Protein AF-A0A349LLX7-F1 (afdb_monomer_lite)

pLDDT: mean 88.46, std 7.08, range [60.81, 95.0]

Secondary structure (DSSP, 8-state):
--TTSEEEE--STT-THHHHHHHHHHHTT--EEEE-TTHHHHHHHTT-----SPP-PPP------PPP-

Radius of gyration: 15.03 Å; chains: 1; bounding box: 35×18×44 Å

Structure (mmCIF, N/CA/C/O backbone):
data_AF-A0A349LLX7-F1
#
_entry.id   AF-A0A349LLX7-F1
#
loop_
_atom_site.group_PDB
_atom_site.id
_atom_site.type_symbol
_atom_site.label_atom_id
_atom_site.label_alt_id
_atom_site.label_comp_id
_atom_site.label_asym_id
_atom_site.label_entity_id
_atom_site.label_seq_id
_atom_site.pdbx_PDB_ins_code
_atom_site.Cartn_x
_atom_site.Cartn_y
_atom_site.Cartn_z
_atom_site.occupancy
_atom_site.B_iso_or_equiv
_atom_site.auth_seq_id
_atom_site.auth_comp_id
_atom_site.auth_asym_id
_atom_site.auth_atom_id
_atom_site.pdbx_PDB_model_num
ATOM 1 N N . MET A 1 1 ? -13.195 4.135 1.565 1.00 61.69 1 MET A N 1
ATOM 2 C CA . MET A 1 1 ? -12.313 2.979 1.309 1.00 61.69 1 MET A CA 1
ATOM 3 C C . MET A 1 1 ? -13.095 1.754 1.715 1.00 61.69 1 MET A C 1
ATOM 5 O O . MET A 1 1 ? -13.603 1.741 2.830 1.00 61.69 1 MET A O 1
ATOM 9 N N . ASP A 1 2 ? -13.277 0.802 0.808 1.00 77.50 2 ASP A N 1
ATOM 10 C CA . ASP A 1 2 ? -13.835 -0.494 1.185 1.00 77.50 2 ASP A CA 1
ATOM 11 C C . ASP A 1 2 ? -12.723 -1.295 1.868 1.00 77.50 2 ASP A C 1
ATOM 13 O O . ASP A 1 2 ? -11.675 -1.538 1.275 1.00 77.50 2 ASP A O 1
ATOM 17 N N . VAL A 1 3 ? -12.928 -1.656 3.133 1.00 80.44 3 VAL A N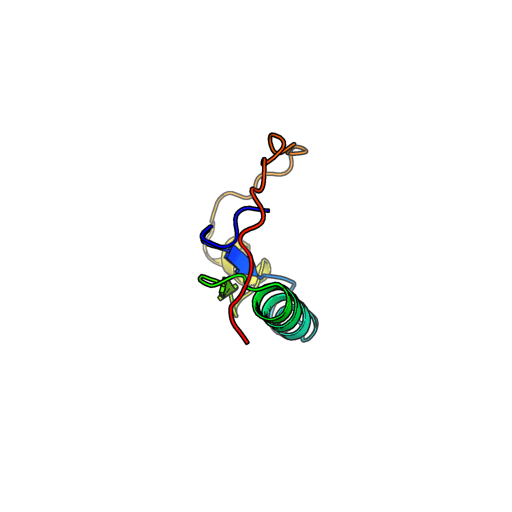 1
ATOM 18 C CA . VAL A 1 3 ? -11.938 -2.392 3.936 1.00 80.44 3 VAL A CA 1
ATOM 19 C C . VAL A 1 3 ? -11.764 -3.845 3.483 1.00 80.44 3 VAL A C 1
ATOM 21 O O . VAL A 1 3 ? -10.801 -4.502 3.880 1.00 80.44 3 VAL A O 1
ATOM 24 N N . ASN A 1 4 ? -12.686 -4.351 2.660 1.00 84.19 4 ASN A N 1
ATOM 25 C CA . ASN A 1 4 ? -12.643 -5.705 2.111 1.00 84.19 4 ASN A CA 1
ATOM 26 C C . ASN A 1 4 ? -12.073 -5.740 0.685 1.00 84.19 4 ASN A C 1
ATOM 28 O O . ASN A 1 4 ? -11.981 -6.815 0.099 1.00 84.19 4 ASN A O 1
ATOM 32 N N . GLN A 1 5 ? -11.694 -4.588 0.124 1.00 87.12 5 GLN A N 1
ATOM 33 C CA . GLN A 1 5 ? -11.050 -4.531 -1.182 1.00 87.12 5 GLN A CA 1
ATOM 34 C C . GLN A 1 5 ? -9.667 -5.190 -1.134 1.00 87.12 5 GLN A C 1
ATOM 36 O O . GLN A 1 5 ? -8.892 -4.954 -0.205 1.00 87.12 5 GLN A O 1
ATOM 41 N N . ASP A 1 6 ? -9.347 -5.962 -2.173 1.00 92.06 6 ASP A N 1
ATOM 42 C CA . ASP A 1 6 ? -8.004 -6.498 -2.382 1.00 92.06 6 ASP A CA 1
ATOM 43 C C . ASP A 1 6 ? -7.057 -5.380 -2.828 1.00 92.06 6 ASP A C 1
ATOM 45 O O . ASP A 1 6 ? -7.302 -4.679 -3.814 1.00 92.06 6 ASP A O 1
ATOM 49 N N . ILE A 1 7 ? -5.965 -5.202 -2.089 1.00 93.00 7 ILE A N 1
ATOM 50 C CA . ILE A 1 7 ? -5.006 -4.118 -2.284 1.00 93.00 7 ILE A CA 1
ATOM 51 C C . ILE A 1 7 ? -3.609 -4.700 -2.474 1.00 93.00 7 ILE A C 1
ATOM 53 O O . ILE A 1 7 ? -3.100 -5.464 -1.654 1.00 93.00 7 ILE A O 1
ATOM 57 N N . VAL A 1 8 ? -2.946 -4.269 -3.543 1.00 93.69 8 VAL A N 1
ATOM 58 C CA . VAL A 1 8 ? -1.530 -4.553 -3.774 1.00 93.69 8 VAL A CA 1
ATOM 59 C C . VAL A 1 8 ? -0.734 -3.270 -3.587 1.00 93.69 8 VAL A C 1
ATOM 61 O O . VAL A 1 8 ? -0.930 -2.293 -4.308 1.00 93.69 8 VAL A O 1
ATOM 64 N N . VAL A 1 9 ? 0.181 -3.275 -2.623 1.00 94.81 9 VAL A N 1
ATOM 65 C CA . VAL A 1 9 ? 1.083 -2.157 -2.349 1.00 94.81 9 VAL A CA 1
ATOM 66 C C . VAL A 1 9 ? 2.375 -2.371 -3.128 1.00 94.81 9 VAL A C 1
ATOM 68 O O . VAL A 1 9 ? 3.016 -3.41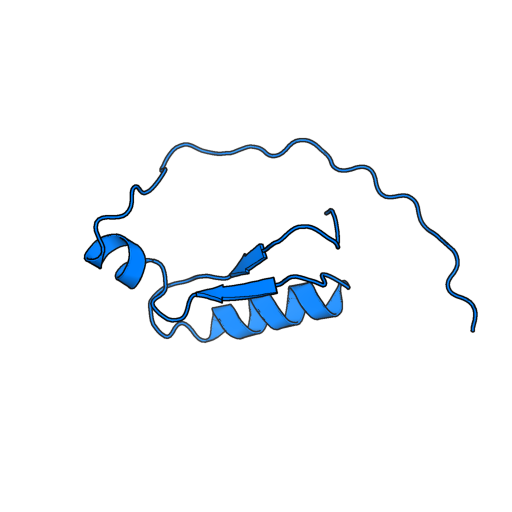7 -3.009 1.00 94.81 9 VAL A O 1
ATOM 71 N N . TYR A 1 10 ? 2.777 -1.381 -3.923 1.00 94.75 10 TYR A N 1
ATOM 72 C CA . TYR A 1 10 ? 4.014 -1.432 -4.697 1.00 94.75 10 TYR A CA 1
ATOM 73 C C . TYR A 1 10 ? 4.710 -0.068 -4.742 1.00 94.75 10 TYR A C 1
ATOM 75 O O . TYR A 1 10 ? 4.083 0.986 -4.656 1.00 94.75 10 TYR A O 1
ATOM 83 N N . GLY A 1 11 ? 6.029 -0.106 -4.906 1.00 92.38 11 GLY A N 1
ATOM 84 C CA . GLY A 1 11 ? 6.885 1.049 -5.156 1.00 92.38 11 GLY A CA 1
ATOM 85 C C . GLY A 1 11 ? 7.978 0.675 -6.155 1.00 92.38 11 GLY A C 1
ATOM 86 O O . GLY A 1 11 ? 7.793 -0.231 -6.964 1.00 92.38 11 GLY A O 1
ATOM 87 N N . ALA A 1 12 ? 9.131 1.339 -6.096 1.00 92.88 12 ALA A N 1
ATOM 88 C CA . ALA A 1 12 ? 10.342 0.810 -6.731 1.00 92.88 12 ALA A CA 1
ATOM 89 C C . ALA A 1 12 ? 10.741 -0.536 -6.095 1.00 92.88 12 ALA A C 1
ATOM 91 O O . ALA A 1 12 ? 10.366 -0.818 -4.950 1.00 92.88 12 ALA A O 1
ATOM 92 N N . ARG A 1 13 ? 11.509 -1.364 -6.810 1.00 92.50 13 ARG A N 1
ATOM 93 C CA . ARG A 1 13 ? 12.011 -2.632 -6.263 1.00 92.50 13 ARG A CA 1
ATOM 94 C C . ARG A 1 13 ? 12.769 -2.394 -4.954 1.00 92.50 13 ARG A C 1
ATOM 96 O O . ARG A 1 13 ? 13.627 -1.518 -4.878 1.00 92.50 13 ARG A O 1
ATOM 103 N N . GLY A 1 14 ? 12.447 -3.176 -3.922 1.00 87.31 14 GLY A N 1
ATOM 104 C CA . GLY A 1 14 ? 13.084 -3.060 -2.605 1.00 87.31 14 GLY A CA 1
ATOM 105 C C . GLY A 1 14 ? 12.752 -1.772 -1.839 1.00 87.31 14 GLY A C 1
ATOM 106 O O . GLY A 1 14 ? 13.413 -1.478 -0.846 1.00 87.31 14 GLY A O 1
ATOM 107 N N . ASN A 1 15 ? 11.749 -0.996 -2.267 1.00 91.25 15 ASN A N 1
ATOM 108 C CA . ASN A 1 15 ? 11.392 0.252 -1.599 1.00 91.25 15 ASN A CA 1
ATOM 109 C C . ASN A 1 15 ? 10.819 -0.022 -0.187 1.00 91.25 15 ASN A C 1
ATOM 111 O O . ASN A 1 15 ? 9.752 -0.641 -0.077 1.00 91.25 15 ASN A O 1
ATOM 115 N N . PRO A 1 16 ? 11.464 0.475 0.890 1.00 89.31 16 PRO A N 1
ATOM 116 C CA . PRO A 1 16 ? 11.036 0.211 2.264 1.00 89.31 16 PRO A CA 1
ATOM 117 C C . PRO A 1 16 ? 9.689 0.862 2.611 1.00 89.31 16 PRO A C 1
ATOM 119 O O . PRO A 1 16 ? 8.950 0.341 3.446 1.00 89.31 16 PRO A O 1
ATOM 122 N N . TYR A 1 17 ? 9.312 1.954 1.939 1.00 93.12 17 TYR A N 1
ATOM 123 C CA . TYR A 1 17 ? 8.034 2.633 2.167 1.00 93.12 17 TYR A CA 1
ATOM 124 C C . TYR A 1 17 ? 6.825 1.765 1.791 1.00 93.12 17 TYR A C 1
ATOM 126 O O . TYR A 1 17 ? 5.735 1.971 2.319 1.00 93.12 17 TYR A O 1
ATOM 134 N N . THR A 1 18 ? 7.011 0.747 0.947 1.00 93.88 18 THR A N 1
ATOM 135 C CA . THR A 1 18 ? 5.960 -0.219 0.585 1.00 93.88 18 THR A CA 1
ATOM 136 C C . THR A 1 18 ? 5.447 -0.984 1.812 1.00 93.88 18 THR A C 1
ATOM 138 O O . THR A 1 18 ? 4.251 -1.240 1.935 1.00 93.88 18 THR A O 1
ATOM 141 N N . TYR A 1 19 ? 6.328 -1.278 2.774 1.00 92.62 19 TYR A N 1
ATOM 142 C CA . TYR A 1 19 ? 5.956 -1.939 4.028 1.00 92.62 19 TYR A CA 1
ATOM 143 C C . TYR A 1 19 ? 5.195 -1.007 4.965 1.00 92.62 19 TYR A C 1
ATOM 145 O O . TYR A 1 19 ? 4.230 -1.423 5.603 1.00 92.62 19 TYR A O 1
ATOM 153 N N . PHE A 1 20 ? 5.578 0.271 5.003 1.00 94.56 20 PHE A N 1
ATOM 154 C CA . PHE A 1 20 ? 4.824 1.279 5.741 1.00 94.56 20 PHE A CA 1
ATOM 155 C C . PHE A 1 20 ? 3.415 1.471 5.158 1.00 94.56 20 PHE A C 1
ATOM 157 O O . PHE A 1 20 ? 2.446 1.585 5.908 1.00 94.56 20 PHE A O 1
ATOM 164 N N . GLY A 1 21 ? 3.277 1.438 3.828 1.00 93.06 21 GLY A N 1
ATOM 165 C CA . GLY A 1 21 ? 1.978 1.459 3.153 1.00 93.06 21 GLY A CA 1
ATOM 166 C C . GLY A 1 21 ? 1.091 0.274 3.547 1.00 93.06 21 GLY A C 1
ATOM 167 O O . GLY A 1 21 ? -0.055 0.481 3.941 1.00 93.06 21 GLY A O 1
ATOM 168 N N . LEU A 1 22 ? 1.637 -0.950 3.529 1.00 93.62 22 LEU A N 1
ATOM 169 C CA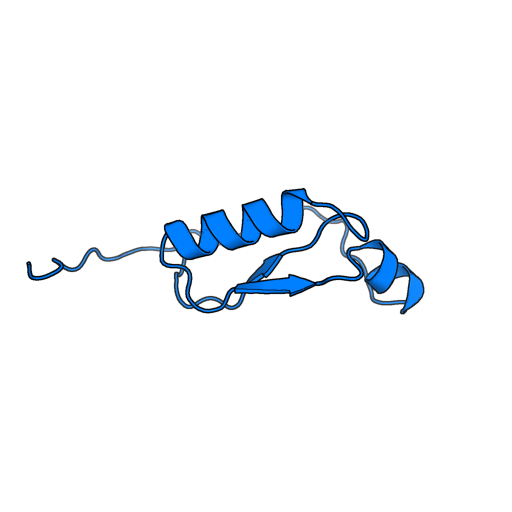 . LEU A 1 22 ? 0.926 -2.145 4.004 1.00 93.62 22 LEU A CA 1
ATOM 170 C C . LEU A 1 22 ? 0.493 -1.998 5.469 1.00 93.62 22 LEU A C 1
ATOM 172 O O . LEU A 1 22 ? -0.669 -2.226 5.798 1.00 93.62 22 LEU A O 1
ATOM 176 N N . TYR A 1 23 ? 1.414 -1.582 6.341 1.00 93.94 23 TYR A N 1
ATOM 177 C CA . TYR A 1 23 ? 1.119 -1.367 7.757 1.00 93.94 23 TYR A CA 1
ATOM 178 C C . TYR A 1 23 ? -0.019 -0.362 7.953 1.00 93.94 23 TYR A C 1
ATOM 180 O O . TYR A 1 23 ? -0.927 -0.603 8.741 1.00 93.94 23 TYR A O 1
ATOM 188 N N . THR A 1 24 ? -0.007 0.735 7.196 1.00 93.50 24 THR A N 1
ATOM 189 C CA . THR A 1 24 ? -1.041 1.773 7.265 1.00 93.50 24 THR A CA 1
ATOM 190 C C . THR A 1 24 ? -2.414 1.233 6.858 1.00 93.50 24 THR A C 1
ATOM 192 O O . THR A 1 24 ? -3.404 1.518 7.526 1.00 93.50 24 THR A O 1
ATOM 195 N N . ILE A 1 25 ? -2.493 0.422 5.799 1.00 92.00 25 ILE A N 1
ATOM 196 C CA . ILE A 1 25 ? -3.755 -0.202 5.369 1.00 92.00 25 ILE A CA 1
ATOM 197 C C . ILE A 1 25 ? -4.297 -1.133 6.456 1.00 92.00 25 ILE A C 1
ATOM 199 O O . ILE A 1 25 ? -5.471 -1.036 6.815 1.00 92.00 25 ILE A O 1
ATOM 203 N N . ASN A 1 26 ? -3.431 -1.975 7.020 1.00 91.31 26 ASN A N 1
ATOM 204 C CA . ASN A 1 26 ? -3.802 -2.891 8.096 1.00 91.31 26 ASN A CA 1
ATOM 205 C C . ASN A 1 26 ? -4.253 -2.130 9.351 1.00 91.31 26 ASN A C 1
ATOM 207 O O . ASN A 1 26 ? -5.230 -2.511 9.992 1.00 91.31 26 ASN A O 1
ATOM 211 N N . TYR A 1 27 ? -3.579 -1.023 9.677 1.00 91.38 27 TYR A N 1
ATOM 212 C CA . TYR A 1 27 ? -3.931 -0.156 10.800 1.00 91.38 27 TYR A CA 1
ATOM 213 C C . TYR A 1 27 ? -5.353 0.411 10.669 1.00 91.38 27 TYR A C 1
ATOM 215 O O . TYR A 1 27 ? -6.091 0.456 11.649 1.00 91.38 27 TYR A O 1
ATOM 223 N N . PHE A 1 28 ? -5.776 0.777 9.455 1.00 89.00 28 PHE A N 1
ATOM 224 C CA . PHE A 1 28 ? -7.141 1.235 9.167 1.00 89.00 28 PHE A CA 1
ATOM 225 C C . PHE A 1 28 ? -8.112 0.096 8.805 1.00 89.00 28 PHE A C 1
ATOM 227 O O . PHE A 1 28 ? -9.094 0.314 8.096 1.00 89.00 28 PHE A O 1
ATOM 234 N N . ALA A 1 29 ? -7.860 -1.111 9.322 1.00 86.12 29 ALA A N 1
ATOM 235 C CA . ALA A 1 29 ? -8.706 -2.298 9.191 1.00 86.12 29 ALA A CA 1
ATOM 236 C C . ALA A 1 29 ? -8.872 -2.855 7.764 1.00 86.12 29 ALA A C 1
ATOM 238 O O . ALA A 1 29 ? -9.761 -3.678 7.538 1.00 86.12 29 ALA A O 1
ATOM 239 N N . GLY A 1 30 ? -8.023 -2.462 6.809 1.00 87.25 30 GLY A N 1
ATOM 240 C CA . GLY A 1 30 ? -7.934 -3.148 5.522 1.00 87.25 30 GLY A CA 1
ATOM 241 C C . GLY A 1 30 ? -7.487 -4.595 5.730 1.00 87.25 30 GLY A C 1
ATOM 242 O O . GLY A 1 30 ? -6.501 -4.843 6.420 1.00 87.25 30 GLY A O 1
ATOM 243 N N . LYS A 1 31 ? -8.234 -5.554 5.177 1.00 86.38 31 LYS A N 1
ATOM 244 C CA . LYS A 1 31 ? -8.035 -6.985 5.479 1.00 86.38 31 LYS A CA 1
ATOM 245 C C . LYS A 1 31 ? -7.197 -7.717 4.439 1.00 86.38 31 LYS A C 1
ATOM 247 O O . LYS A 1 31 ? -6.469 -8.643 4.779 1.00 86.38 31 LYS A O 1
ATOM 252 N N . ASN A 1 32 ? -7.301 -7.291 3.185 1.00 90.88 32 ASN A N 1
ATOM 253 C CA . ASN A 1 32 ? -6.770 -8.020 2.039 1.00 90.88 32 ASN A CA 1
ATOM 254 C C . ASN A 1 32 ? -5.665 -7.210 1.359 1.00 90.88 32 ASN A C 1
ATOM 256 O O . ASN A 1 32 ? -5.795 -6.797 0.211 1.00 90.88 32 ASN A O 1
ATOM 260 N N . ALA A 1 33 ? -4.586 -6.925 2.086 1.00 92.88 33 ALA A N 1
ATOM 261 C CA . ALA A 1 33 ? -3.469 -6.143 1.569 1.00 92.88 33 ALA A CA 1
ATOM 262 C C . ALA A 1 33 ? -2.186 -6.976 1.489 1.00 92.88 33 ALA A C 1
ATOM 264 O O . ALA A 1 33 ? -1.816 -7.665 2.439 1.00 92.88 33 ALA A O 1
ATOM 265 N N . GLN A 1 34 ? -1.481 -6.882 0.362 1.00 94.31 34 GLN A N 1
ATOM 266 C CA . GLN A 1 34 ? -0.219 -7.586 0.130 1.00 94.31 34 GLN A CA 1
ATOM 267 C C . GLN A 1 34 ? 0.801 -6.702 -0.586 1.00 94.31 34 GLN A C 1
ATOM 269 O O . GLN A 1 34 ? 0.447 -5.746 -1.275 1.00 94.31 34 GLN A O 1
ATOM 274 N N . ILE A 1 35 ? 2.085 -7.024 -0.434 1.00 95.00 35 ILE A N 1
ATOM 275 C CA . ILE A 1 35 ? 3.177 -6.294 -1.083 1.00 95.00 35 ILE A CA 1
ATOM 276 C C . ILE A 1 35 ? 3.563 -6.999 -2.376 1.00 95.00 35 ILE A C 1
ATOM 278 O O . ILE A 1 35 ? 3.783 -8.208 -2.394 1.00 95.00 35 ILE A O 1
ATOM 282 N N . TYR A 1 36 ? 3.727 -6.226 -3.446 1.00 93.75 36 TYR A N 1
ATOM 283 C CA . TYR A 1 36 ? 4.420 -6.704 -4.634 1.00 93.75 36 TYR A CA 1
ATOM 284 C C . TYR A 1 36 ? 5.918 -6.401 -4.527 1.00 93.75 36 TYR A C 1
ATOM 286 O O . TYR A 1 36 ? 6.357 -5.263 -4.703 1.00 93.75 36 TYR A O 1
ATOM 294 N N . HIS A 1 37 ? 6.706 -7.428 -4.203 1.00 91.00 37 HIS A N 1
ATOM 295 C CA . HIS A 1 37 ? 8.108 -7.276 -3.795 1.00 91.00 37 HIS A CA 1
ATOM 296 C C . HIS A 1 37 ? 9.052 -6.802 -4.906 1.00 91.00 37 HIS A C 1
ATOM 298 O O . HIS A 1 37 ? 9.990 -6.051 -4.631 1.00 91.00 37 HIS A O 1
ATOM 304 N N . ASP A 1 38 ? 8.789 -7.179 -6.159 1.00 91.81 38 ASP A N 1
ATOM 305 C CA . ASP A 1 38 ? 9.589 -6.702 -7.290 1.00 91.81 38 ASP A CA 1
ATOM 306 C C . ASP A 1 38 ? 9.278 -5.254 -7.686 1.00 91.81 38 ASP A C 1
ATOM 308 O O . ASP A 1 38 ? 10.001 -4.662 -8.494 1.00 91.81 38 ASP A O 1
ATOM 312 N N . GLY A 1 39 ? 8.223 -4.672 -7.107 1.00 92.06 39 GLY A N 1
ATOM 313 C CA . GLY A 1 39 ? 7.791 -3.313 -7.387 1.00 92.06 39 GLY A CA 1
ATOM 314 C C . GLY A 1 39 ? 7.461 -3.077 -8.863 1.00 92.06 39 GLY A C 1
ATOM 315 O O . GLY A 1 39 ? 7.353 -3.993 -9.676 1.00 92.06 39 GLY A O 1
ATOM 316 N N . ILE A 1 40 ? 7.343 -1.809 -9.244 1.00 93.50 40 ILE A N 1
ATOM 317 C CA . ILE A 1 40 ? 7.049 -1.418 -10.628 1.00 93.50 40 ILE A CA 1
ATOM 318 C C . ILE A 1 40 ? 8.141 -1.868 -11.613 1.00 93.50 40 ILE A C 1
ATOM 320 O O . ILE A 1 40 ? 7.877 -2.042 -12.803 1.00 93.50 40 ILE A O 1
ATOM 324 N N . ASP A 1 41 ? 9.368 -2.076 -11.133 1.00 92.31 41 ASP A N 1
ATOM 325 C CA . ASP A 1 41 ? 10.488 -2.533 -11.955 1.00 92.31 41 ASP A CA 1
ATOM 326 C C . ASP A 1 41 ? 10.317 -3.999 -12.375 1.00 92.31 41 ASP A C 1
ATOM 328 O O . ASP A 1 41 ? 10.622 -4.339 -13.518 1.00 92.31 41 ASP A O 1
ATOM 332 N N . GLY A 1 42 ? 9.764 -4.848 -11.500 1.00 91.31 42 GLY A N 1
ATOM 333 C CA . GLY A 1 42 ? 9.345 -6.211 -11.839 1.00 91.31 42 GLY A CA 1
ATOM 334 C C . GLY A 1 42 ? 8.266 -6.247 -12.902 1.00 91.31 42 GLY A C 1
ATOM 335 O O . GLY A 1 42 ? 8.407 -6.950 -13.900 1.00 91.31 42 GLY A O 1
ATOM 336 N N . SER A 1 43 ? 7.228 -5.422 -12.739 1.00 89.38 43 SER A N 1
ATOM 337 C CA . SER A 1 43 ? 6.141 -5.324 -13.717 1.00 89.38 43 SER A CA 1
ATOM 338 C C . SER A 1 43 ? 6.649 -4.921 -15.101 1.00 89.38 43 SER A C 1
ATOM 340 O O . SER A 1 43 ? 6.250 -5.520 -16.099 1.00 89.38 43 SER A O 1
ATOM 342 N N . LYS A 1 44 ? 7.571 -3.949 -15.168 1.00 91.56 44 LYS A N 1
ATOM 343 C CA . LYS A 1 44 ? 8.215 -3.532 -16.425 1.00 91.56 44 LYS A CA 1
ATOM 344 C C . LYS A 1 44 ? 9.024 -4.659 -17.057 1.00 91.56 44 LYS A C 1
ATOM 346 O O . LYS A 1 44 ? 8.914 -4.879 -18.258 1.00 91.56 44 LYS A O 1
ATOM 351 N N . GLN A 1 45 ? 9.837 -5.357 -16.264 1.00 93.19 45 GLN A N 1
ATOM 352 C CA . GLN A 1 45 ? 10.678 -6.455 -16.752 1.00 93.19 45 GLN A CA 1
ATOM 353 C C . GLN A 1 45 ? 9.849 -7.638 -17.261 1.00 93.19 45 GLN A C 1
ATOM 355 O O . GLN A 1 45 ? 10.210 -8.244 -18.264 1.00 93.19 45 GLN A O 1
ATOM 360 N N . ALA A 1 46 ? 8.715 -7.923 -16.620 1.00 92.75 46 ALA A N 1
ATOM 361 C CA . ALA A 1 46 ? 7.765 -8.945 -17.051 1.00 92.75 46 ALA A CA 1
ATOM 362 C C . ALA A 1 46 ? 6.928 -8.535 -18.282 1.00 92.75 46 ALA A C 1
ATOM 364 O O . ALA A 1 46 ? 6.114 -9.326 -18.754 1.00 92.75 46 ALA A O 1
ATOM 365 N N . GLY A 1 47 ? 7.095 -7.310 -18.799 1.00 93.56 47 GLY A N 1
ATOM 366 C CA . GLY A 1 47 ? 6.345 -6.813 -19.954 1.00 93.56 47 GLY A CA 1
ATOM 367 C C . GLY A 1 47 ? 4.859 -6.572 -19.672 1.00 93.56 47 GLY A C 1
ATOM 368 O O . GLY A 1 47 ? 4.057 -6.564 -20.605 1.00 93.56 47 GLY A O 1
ATOM 369 N N . LEU A 1 48 ? 4.475 -6.389 -18.403 1.00 90.50 48 LEU A N 1
ATOM 370 C CA . LEU A 1 48 ? 3.086 -6.126 -18.037 1.00 90.50 48 LEU A CA 1
ATOM 371 C C . LEU A 1 48 ? 2.666 -4.713 -18.479 1.00 90.50 48 LEU A C 1
ATOM 373 O O . LEU A 1 48 ? 3.465 -3.773 -18.387 1.00 90.50 48 LEU A O 1
ATOM 377 N N . PRO A 1 49 ? 1.415 -4.529 -18.940 1.00 90.88 49 PRO A N 1
ATOM 378 C CA . PRO A 1 49 ? 0.924 -3.221 -19.349 1.00 90.88 49 PRO A CA 1
ATOM 379 C C . PRO A 1 49 ? 0.889 -2.256 -18.158 1.00 90.88 49 PRO A C 1
ATOM 381 O O . PRO A 1 49 ? 0.432 -2.601 -17.070 1.00 90.88 49 PRO A O 1
ATOM 384 N N . ILE A 1 50 ? 1.352 -1.023 -18.379 1.00 90.94 50 ILE A N 1
ATOM 385 C CA . ILE A 1 50 ? 1.337 0.048 -17.377 1.00 90.94 50 ILE A CA 1
ATOM 386 C C . ILE A 1 50 ? 0.413 1.149 -17.869 1.00 90.94 50 ILE A C 1
ATOM 388 O O . ILE A 1 50 ? 0.695 1.796 -18.880 1.00 90.94 50 ILE A O 1
ATOM 392 N N . GLN A 1 51 ? -0.661 1.379 -17.123 1.00 91.38 51 GLN A N 1
ATOM 393 C CA . GLN A 1 51 ? -1.582 2.471 -17.390 1.00 91.38 51 GLN A CA 1
ATOM 394 C C . GLN A 1 51 ? -0.991 3.797 -16.898 1.00 91.38 51 GLN A C 1
ATOM 396 O O . GLN A 1 51 ? -0.472 3.874 -15.783 1.00 91.38 51 GLN A O 1
ATOM 401 N N . LYS A 1 52 ? -1.024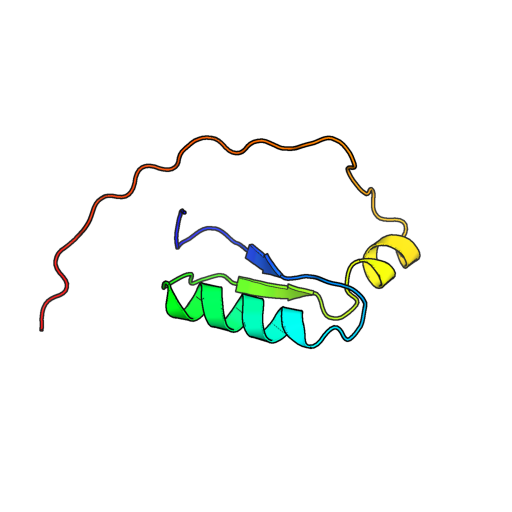 4.834 -17.743 1.00 90.88 52 LYS A N 1
ATOM 402 C CA . LYS A 1 52 ? -0.443 6.160 -17.441 1.00 90.88 52 LYS A CA 1
ATOM 403 C C . LYS A 1 52 ? -1.504 7.246 -17.304 1.00 90.88 52 LYS A C 1
ATOM 405 O O . LYS A 1 52 ? -1.216 8.337 -16.814 1.00 90.88 52 LYS A O 1
ATOM 410 N N . GLU A 1 53 ? -2.720 6.958 -17.749 1.00 94.75 53 GLU A N 1
ATOM 411 C CA . GLU A 1 53 ? -3.868 7.838 -17.647 1.00 94.75 53 GLU A CA 1
ATOM 412 C C . GLU A 1 53 ? -4.260 8.024 -16.181 1.00 94.75 53 GLU A C 1
ATOM 414 O O . GLU A 1 53 ? -4.245 7.086 -15.379 1.00 94.75 53 GLU A O 1
ATOM 419 N N . ARG A 1 54 ? -4.655 9.251 -15.827 1.00 91.00 54 ARG A N 1
ATOM 420 C CA . ARG 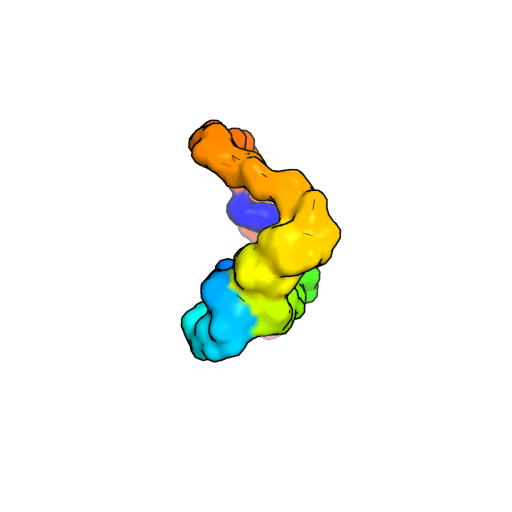A 1 54 ? -5.185 9.544 -14.496 1.00 91.00 54 ARG A CA 1
ATOM 421 C C . ARG A 1 54 ? -6.469 8.745 -14.275 1.00 91.00 54 ARG A C 1
ATOM 423 O O . ARG A 1 54 ? -7.437 8.916 -15.009 1.00 91.00 54 ARG A O 1
ATOM 430 N N . GLN A 1 55 ? -6.489 7.953 -13.212 1.00 91.12 55 GLN A N 1
ATOM 431 C CA . GLN A 1 55 ? -7.680 7.253 -12.743 1.00 91.12 55 GLN A CA 1
ATOM 432 C C . GLN A 1 55 ? -8.390 8.080 -11.668 1.00 91.12 55 GLN A C 1
ATOM 434 O O . GLN A 1 55 ? -7.748 8.749 -10.859 1.00 91.12 55 GLN A O 1
ATOM 439 N N . THR A 1 56 ? -9.721 8.036 -11.661 1.00 90.00 56 THR A N 1
ATOM 440 C CA . THR A 1 56 ? -10.550 8.562 -10.569 1.00 90.00 56 THR A CA 1
ATOM 441 C C . THR A 1 56 ? -11.452 7.438 -10.098 1.00 90.00 56 THR A C 1
ATOM 443 O O . THR A 1 56 ? -12.138 6.819 -10.906 1.00 90.00 56 THR A O 1
ATOM 446 N N . LEU A 1 57 ? -11.425 7.156 -8.799 1.00 85.25 57 LEU A N 1
ATOM 447 C CA . LEU A 1 57 ? -12.272 6.129 -8.209 1.00 85.25 57 LEU A CA 1
ATOM 448 C C . LEU A 1 57 ? -13.632 6.726 -7.828 1.00 85.25 57 LEU A C 1
ATOM 450 O O . LEU A 1 57 ? -13.683 7.883 -7.395 1.00 85.25 57 LEU A O 1
ATOM 454 N N . PRO A 1 58 ? -14.729 5.960 -7.957 1.00 86.19 58 PRO A N 1
ATOM 455 C CA . PRO A 1 58 ? -16.012 6.384 -7.425 1.00 86.19 58 PRO A CA 1
ATOM 456 C C . PRO A 1 58 ? -15.927 6.541 -5.895 1.00 86.19 58 PRO A C 1
ATOM 458 O O . PRO A 1 58 ? -15.172 5.815 -5.236 1.00 86.19 58 PRO A O 1
ATOM 461 N N . PRO A 1 59 ? -16.702 7.465 -5.302 1.00 83.88 59 PRO A N 1
ATOM 462 C CA . PRO A 1 59 ? -16.829 7.554 -3.854 1.00 83.88 59 PRO A CA 1
ATOM 463 C C . PRO A 1 59 ? -17.327 6.229 -3.267 1.00 83.88 59 PRO A C 1
ATOM 465 O O . PRO A 1 59 ? -18.224 5.596 -3.820 1.00 83.88 59 PRO A O 1
ATOM 468 N N . VAL A 1 60 ? -16.774 5.830 -2.120 1.00 81.19 60 VAL A N 1
ATOM 469 C CA . VAL A 1 60 ? -17.214 4.636 -1.386 1.00 81.19 60 VAL A CA 1
ATOM 470 C C . VAL A 1 60 ? -17.950 5.075 -0.127 1.00 81.19 60 VAL A C 1
ATOM 472 O O . VAL A 1 60 ? -17.349 5.706 0.745 1.00 81.19 60 VAL A O 1
ATOM 475 N N . SER A 1 61 ? -19.230 4.722 -0.021 1.00 81.12 61 SER A N 1
ATOM 476 C CA . SER A 1 61 ? -20.029 4.923 1.191 1.00 81.12 61 SER A CA 1
ATOM 477 C C . SER A 1 61 ? -19.644 3.904 2.260 1.00 81.12 61 SER A C 1
ATOM 479 O O . SER A 1 61 ? -19.557 2.711 1.984 1.00 81.12 61 SER A O 1
ATOM 481 N N . VAL A 1 62 ? -19.437 4.368 3.492 1.00 73.38 62 VAL A N 1
ATOM 482 C CA . VAL A 1 62 ? -19.111 3.514 4.641 1.00 73.38 62 VAL A CA 1
ATOM 483 C C . VAL A 1 62 ? -20.212 3.667 5.682 1.00 73.38 62 VAL A C 1
ATOM 485 O O . VAL A 1 62 ? -20.561 4.787 6.049 1.00 73.38 62 VAL A O 1
ATOM 488 N N . THR A 1 63 ? -20.755 2.545 6.155 1.00 81.00 63 THR A N 1
ATOM 489 C CA . THR A 1 63 ? -21.692 2.523 7.287 1.00 81.00 63 THR A CA 1
ATOM 490 C C . THR A 1 63 ? -20.922 2.130 8.537 1.00 81.00 63 THR A C 1
ATOM 492 O O . THR A 1 63 ? -20.281 1.080 8.563 1.00 81.00 63 THR A O 1
ATOM 495 N N . LEU A 1 64 ? -20.956 2.979 9.561 1.00 78.25 64 LEU A N 1
ATOM 496 C CA . LEU A 1 64 ? -20.306 2.694 10.835 1.00 78.25 64 LEU A CA 1
ATOM 497 C C . LEU A 1 64 ? -21.170 1.725 11.641 1.00 78.25 64 LEU A C 1
ATOM 499 O O . LEU A 1 64 ? -22.361 1.965 11.837 1.00 78.25 64 LEU A O 1
ATOM 503 N N . VAL A 1 65 ? -20.556 0.649 12.124 1.00 81.62 65 VAL A N 1
ATOM 504 C CA . VAL A 1 65 ? -21.164 -0.276 13.084 1.00 81.62 65 VAL A CA 1
ATOM 505 C C . VAL A 1 65 ? -20.475 -0.109 14.440 1.00 81.62 65 VAL A C 1
ATOM 507 O O . VAL A 1 65 ? -19.245 -0.035 14.479 1.00 81.62 65 VAL A O 1
ATOM 510 N N . PRO A 1 66 ? -21.224 -0.020 15.553 1.00 82.75 66 PRO A N 1
ATOM 511 C CA . PRO A 1 66 ? -20.629 0.019 16.884 1.00 82.75 66 PRO A CA 1
ATOM 512 C C . PRO A 1 66 ? -19.811 -1.248 17.143 1.00 82.75 66 PRO A C 1
ATOM 514 O O . PRO A 1 66 ? -20.313 -2.357 16.958 1.00 82.75 66 PRO A O 1
ATOM 517 N N . GLN A 1 67 ? -18.568 -1.089 17.593 1.00 77.50 67 GLN A N 1
ATOM 518 C CA . GLN A 1 67 ? -17.765 -2.209 18.074 1.00 77.50 67 GLN A CA 1
ATOM 519 C C . GLN A 1 67 ? -18.067 -2.413 19.564 1.00 77.50 67 GLN A C 1
ATOM 521 O O . GLN A 1 67 ? -17.890 -1.491 20.360 1.00 77.50 67 GLN A O 1
ATOM 526 N N . SER A 1 68 ? -18.573 -3.591 19.933 1.00 73.62 68 SER A N 1
ATOM 527 C CA . SER A 1 68 ? -18.800 -3.966 21.334 1.00 73.62 68 SER A CA 1
ATOM 528 C C . SER A 1 68 ? -17.461 -4.037 22.079 1.00 73.62 68 SER A C 1
ATOM 530 O O . SER A 1 68 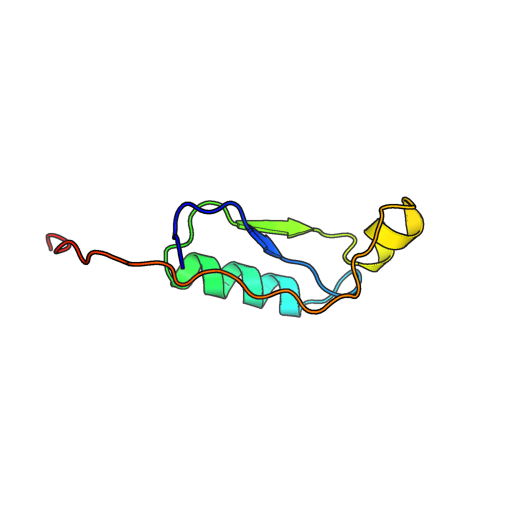? -16.491 -4.560 21.528 1.00 73.62 68 SER A O 1
ATOM 532 N N . GLN A 1 69 ? -17.422 -3.475 23.291 1.00 60.81 69 GLN A N 1
ATOM 533 C CA . GLN A 1 69 ? -16.249 -3.431 24.171 1.00 60.81 69 GLN A CA 1
ATOM 534 C C . GLN A 1 69 ? -16.041 -4.750 24.919 1.00 60.81 69 GLN A C 1
ATOM 536 O O . GLN A 1 69 ? -17.062 -5.370 25.296 1.00 60.81 69 GLN A O 1
#

Sequence (69 aa):
MDVNQDIVVYGARGNPYTYFGLYTINYFAGKNAQIYHDGIDGSKQAGLPIQKERQTLPPVSVTLVPQSQ

Foldseek 3Di:
DPLADAEEQADAAPDPVSVVVQVVSVVVNNDHYDYDRNGVVVCVVVVHDDDPDDDDDDDDDDDDDDDDD